Protein AF-A0A0D3H5D8-F1 (afdb_monomer_lite)

Secondary structure (DSSP, 8-state):
-HHHHHHHHH-GGGGG---TTT---HHHHHHHTT-HHHHHHHHTSHHHHT-EETTEEHHHHHHHTT-HHHHHHHHT-TT--SS---TTS--HHHHHHHHHHH------GGG-

Sequence (112 aa):
MKAVIVMLEKYPSCATLRDQRKGRTFLPNAVTRGNRALVAFACRNPEFALRIAHGNTALHLAVYCMDQPIFTCLFQNRRVRLDLTNKDGLTVLALAFHNLHGRQGGCSSSDR

Radius of gyration: 13.37 Å; chains: 1; bounding box: 36×26×28 Å

InterPro domains:
  IPR028320 RelA-associated inhibitor [PTHR24164] (9-103)
  IPR036770 Ankyrin repeat-containing domain superfamily [G3DSA:1.25.40.20] (1-103)
  IPR036770 Ankyrin repeat-containing domain superfamily [SSF48403] (10-101)

Organism: NCBI:txid65489

Structure (mmCIF, N/CA/C/O backbone):
data_AF-A0A0D3H5D8-F1
#
_entry.id   AF-A0A0D3H5D8-F1
#
loop_
_atom_site.group_PDB
_atom_site.id
_atom_site.type_symbol
_atom_site.label_atom_id
_atom_site.label_alt_id
_atom_site.label_comp_id
_atom_site.label_asym_id
_atom_site.label_entity_id
_atom_site.label_seq_id
_atom_site.pdbx_PDB_ins_code
_atom_site.Cartn_x
_atom_site.Cartn_y
_atom_site.Cartn_z
_atom_site.occupancy
_atom_site.B_iso_or_equiv
_atom_site.auth_seq_id
_atom_site.auth_comp_id
_atom_site.auth_asym_id
_atom_site.auth_atom_id
_atom_site.pdbx_PDB_model_num
ATOM 1 N N . MET A 1 1 ? -12.899 13.511 5.513 1.00 64.25 1 MET A N 1
ATOM 2 C CA . MET A 1 1 ? -12.191 12.231 5.781 1.00 64.25 1 MET A CA 1
ATOM 3 C C . MET A 1 1 ? -12.780 11.432 6.939 1.00 64.25 1 MET A C 1
ATOM 5 O O . MET A 1 1 ? -12.876 10.223 6.786 1.00 64.25 1 MET A O 1
ATOM 9 N N . LYS A 1 2 ? -13.213 12.059 8.049 1.00 77.50 2 LYS A N 1
ATOM 10 C CA . LYS A 1 2 ? -13.826 11.352 9.194 1.00 77.50 2 LYS A CA 1
ATOM 11 C C . LYS A 1 2 ? -14.994 10.428 8.811 1.00 77.50 2 LYS A C 1
ATOM 13 O O . LYS A 1 2 ? -15.068 9.330 9.332 1.00 77.50 2 LYS A O 1
ATOM 18 N N . ALA A 1 3 ? -15.832 10.823 7.849 1.00 85.31 3 ALA A N 1
ATOM 19 C CA . ALA A 1 3 ? -16.975 10.016 7.408 1.00 85.31 3 ALA A CA 1
ATOM 20 C C . ALA A 1 3 ? -16.593 8.606 6.913 1.00 85.31 3 ALA A C 1
ATOM 22 O O . ALA A 1 3 ? -17.268 7.643 7.253 1.00 85.31 3 ALA A O 1
ATOM 23 N N . VAL A 1 4 ? -15.490 8.471 6.162 1.00 84.75 4 VAL A N 1
ATOM 24 C CA . VAL A 1 4 ? -15.037 7.160 5.659 1.00 84.75 4 VAL A CA 1
ATOM 25 C C . VAL A 1 4 ? -14.569 6.280 6.815 1.00 84.75 4 VAL A C 1
ATOM 27 O O . VAL A 1 4 ? -14.918 5.110 6.867 1.00 84.75 4 VAL A O 1
ATOM 30 N N . ILE A 1 5 ? -13.824 6.852 7.763 1.00 86.00 5 ILE A N 1
ATOM 31 C CA . ILE A 1 5 ? -13.348 6.134 8.952 1.00 86.00 5 ILE A CA 1
ATOM 32 C C . ILE A 1 5 ? -14.538 5.653 9.793 1.00 86.00 5 ILE A C 1
ATOM 34 O O . ILE A 1 5 ? -14.636 4.462 10.057 1.00 86.00 5 ILE A O 1
ATOM 38 N N . VAL A 1 6 ? -15.493 6.537 10.100 1.00 90.00 6 VAL A N 1
ATOM 39 C CA . VAL A 1 6 ? -16.702 6.193 10.874 1.00 90.00 6 VAL A CA 1
ATOM 40 C C . VAL A 1 6 ? -17.524 5.100 10.183 1.00 90.00 6 VAL A C 1
ATOM 42 O O . VAL A 1 6 ? -18.023 4.186 10.835 1.00 90.00 6 VAL A O 1
ATOM 45 N N . MET A 1 7 ? -17.654 5.158 8.854 1.00 89.06 7 MET A N 1
ATOM 46 C CA . MET A 1 7 ? -18.350 4.123 8.089 1.00 89.06 7 MET A CA 1
ATOM 47 C C . MET A 1 7 ? -17.634 2.770 8.174 1.00 89.06 7 MET A C 1
ATOM 49 O O . MET A 1 7 ? -18.299 1.754 8.338 1.00 89.06 7 MET A O 1
ATOM 53 N N . LEU A 1 8 ? -16.300 2.751 8.093 1.00 87.94 8 LEU A N 1
ATOM 54 C CA . LEU A 1 8 ? -15.497 1.527 8.186 1.00 87.94 8 LEU A CA 1
ATOM 55 C C . LEU A 1 8 ? -15.474 0.941 9.603 1.00 87.94 8 LEU A C 1
ATOM 57 O O . LEU A 1 8 ? -15.412 -0.276 9.746 1.00 87.94 8 LEU A O 1
ATOM 61 N N . GLU A 1 9 ? -15.541 1.785 10.632 1.00 88.25 9 GLU A N 1
ATOM 62 C CA . GLU A 1 9 ? -15.675 1.354 12.028 1.00 88.25 9 GLU A CA 1
ATOM 63 C C . GLU A 1 9 ? -17.045 0.723 12.286 1.00 88.25 9 GLU A C 1
ATOM 65 O O . GLU A 1 9 ? -17.137 -0.323 12.924 1.00 88.25 9 GLU A O 1
ATOM 70 N N . LYS A 1 10 ? -18.114 1.327 11.755 1.00 90.50 10 LYS A N 1
ATOM 71 C CA . LYS A 1 10 ? -19.484 0.834 11.945 1.00 90.50 10 LYS A CA 1
ATOM 72 C C . LYS A 1 10 ? -19.811 -0.372 11.060 1.00 90.50 10 LYS A C 1
ATOM 74 O O . LYS A 1 10 ? -20.571 -1.245 11.468 1.00 90.50 10 LYS A O 1
ATOM 79 N N . TYR A 1 11 ? -19.237 -0.422 9.858 1.00 89.81 11 TYR A N 1
ATOM 80 C CA . TYR A 1 11 ? -19.470 -1.460 8.856 1.00 89.81 11 TYR A CA 1
ATOM 81 C C . TYR A 1 11 ? -18.143 -1.887 8.199 1.00 89.81 11 TYR A C 1
ATOM 83 O O . TYR A 1 11 ? -17.812 -1.440 7.096 1.00 89.81 11 TYR A O 1
ATOM 91 N N . PRO A 1 12 ? -17.374 -2.797 8.829 1.00 84.56 12 PRO A N 1
ATOM 92 C CA . PRO A 1 12 ? -16.077 -3.245 8.308 1.00 84.56 12 PRO A CA 1
ATOM 93 C C . PRO A 1 12 ? -16.150 -3.903 6.924 1.00 84.56 12 PRO A C 1
ATOM 95 O O . PRO A 1 12 ? -15.174 -3.885 6.175 1.00 84.56 12 PRO A O 1
ATOM 98 N N . SER A 1 13 ? -17.307 -4.453 6.546 1.00 84.81 13 SER A N 1
ATOM 99 C CA . SER A 1 13 ? -17.552 -5.008 5.209 1.00 84.81 13 SER A CA 1
ATOM 100 C C . SER A 1 13 ? -17.485 -3.946 4.108 1.00 84.81 13 SER A C 1
ATOM 102 O O . SER A 1 13 ? -17.080 -4.249 2.990 1.00 84.81 13 SER A O 1
ATOM 104 N N . CYS A 1 14 ? -17.771 -2.674 4.406 1.00 85.88 14 CYS A N 1
ATOM 105 C CA . CYS A 1 14 ? -17.651 -1.587 3.430 1.00 85.88 14 CYS A CA 1
ATOM 106 C C . CYS A 1 14 ? -16.212 -1.396 2.935 1.00 85.88 14 CYS A C 1
ATOM 108 O O . CYS A 1 14 ? -15.968 -0.829 1.872 1.00 85.88 14 CYS A O 1
ATOM 110 N N . ALA A 1 15 ? -15.245 -1.913 3.684 1.00 83.56 15 ALA A N 1
ATOM 111 C CA . ALA A 1 15 ? -13.836 -1.838 3.373 1.00 83.56 15 ALA A CA 1
ATOM 112 C C . ALA A 1 15 ? -13.444 -2.660 2.121 1.00 83.56 15 ALA A C 1
ATOM 114 O O . ALA A 1 15 ? -12.372 -2.426 1.554 1.00 83.56 15 ALA A O 1
ATOM 115 N N . THR A 1 16 ? -14.301 -3.595 1.681 1.00 82.12 16 THR A N 1
ATOM 116 C CA . THR A 1 16 ? -14.141 -4.374 0.438 1.00 82.12 16 THR A CA 1
ATOM 117 C C . THR A 1 16 ? -14.870 -3.767 -0.758 1.00 82.12 16 THR A C 1
ATOM 119 O O . THR A 1 16 ? -14.704 -4.271 -1.870 1.00 82.12 16 THR A O 1
ATOM 122 N N . LEU A 1 17 ? -15.659 -2.703 -0.562 1.00 85.19 17 LEU A N 1
ATOM 123 C CA . LEU A 1 17 ? -16.362 -2.032 -1.651 1.00 85.19 17 LEU A CA 1
ATOM 124 C C . LEU A 1 17 ? -15.358 -1.469 -2.651 1.00 85.19 17 LEU A C 1
ATOM 126 O O . LEU A 1 17 ? -14.356 -0.854 -2.278 1.00 85.19 17 LEU A O 1
ATOM 130 N N . ARG A 1 18 ? -15.644 -1.702 -3.928 1.00 83.38 18 ARG A N 1
ATOM 131 C CA . ARG A 1 18 ? -14.815 -1.285 -5.053 1.00 83.38 18 ARG A CA 1
ATOM 132 C C . ARG A 1 18 ? -15.513 -0.160 -5.795 1.00 83.38 18 ARG A C 1
ATOM 134 O O . ARG A 1 18 ? -16.721 -0.223 -6.011 1.00 83.38 18 ARG A O 1
ATOM 141 N N . ASP A 1 19 ? -14.761 0.861 -6.183 1.00 80.69 19 ASP A N 1
ATOM 142 C CA . ASP A 1 19 ? -15.293 1.898 -7.058 1.00 80.69 19 ASP A CA 1
ATOM 143 C C . ASP A 1 19 ? -15.598 1.318 -8.452 1.00 80.69 19 ASP A C 1
ATOM 145 O O . ASP A 1 19 ? -14.918 0.404 -8.915 1.00 80.69 19 ASP A O 1
ATOM 149 N N . GLN A 1 20 ? -16.618 1.835 -9.135 1.00 79.19 20 GLN A N 1
ATOM 150 C CA . GLN A 1 20 ? -17.043 1.290 -10.430 1.00 79.19 20 GLN A CA 1
ATOM 151 C C . GLN A 1 20 ? -16.070 1.588 -11.580 1.00 79.19 20 GLN A C 1
ATOM 153 O O . GLN A 1 20 ? -16.088 0.884 -12.583 1.00 79.19 20 GLN A O 1
ATOM 158 N N . ARG A 1 21 ? -15.233 2.629 -11.470 1.00 78.69 21 ARG A N 1
ATOM 159 C CA . ARG A 1 21 ? -14.371 3.084 -12.575 1.00 78.69 21 ARG A CA 1
ATOM 160 C C . ARG A 1 21 ? -13.077 2.287 -12.656 1.00 78.69 21 ARG A C 1
ATOM 162 O O . ARG A 1 21 ? -12.638 1.919 -13.737 1.00 78.69 21 ARG A O 1
ATOM 169 N N . LYS A 1 22 ? -12.448 2.074 -11.505 1.00 72.50 22 LYS A N 1
ATOM 170 C CA . LYS A 1 22 ? -11.127 1.468 -11.348 1.00 72.50 22 LYS A CA 1
ATOM 171 C C . LYS A 1 22 ? -11.184 0.219 -10.455 1.00 72.50 22 LYS A C 1
ATOM 173 O O . LYS A 1 22 ? -10.160 -0.363 -10.122 1.00 72.50 22 LYS A O 1
ATOM 178 N N . GLY A 1 23 ? -12.352 -0.225 -9.993 1.00 76.25 23 GLY A N 1
ATOM 179 C CA . GLY A 1 23 ? -12.443 -1.424 -9.154 1.00 76.25 23 GLY A CA 1
ATOM 180 C C . GLY A 1 23 ? -11.571 -1.360 -7.888 1.00 76.25 23 GLY A C 1
ATOM 181 O O . GLY A 1 23 ? -11.213 -2.408 -7.345 1.00 76.25 23 GLY A O 1
ATOM 182 N N . ARG A 1 24 ? -11.166 -0.161 -7.437 1.00 78.56 24 ARG A N 1
ATOM 183 C CA . ARG A 1 24 ? -10.245 0.032 -6.318 1.00 78.56 24 ARG A CA 1
ATOM 184 C C . ARG A 1 24 ? -11.055 0.129 -5.039 1.00 78.56 24 ARG A C 1
ATOM 186 O O . ARG A 1 24 ? -12.103 0.768 -4.982 1.00 78.56 24 ARG A O 1
ATOM 193 N N . THR A 1 25 ? -10.542 -0.476 -3.978 1.00 84.75 25 THR A N 1
ATOM 194 C CA . THR A 1 25 ? -11.070 -0.243 -2.630 1.00 84.75 25 THR A CA 1
ATOM 195 C C . THR A 1 25 ? -10.567 1.086 -2.063 1.00 84.75 25 THR A C 1
ATOM 197 O O . THR A 1 25 ? -9.704 1.740 -2.653 1.00 84.75 25 THR A O 1
ATOM 200 N N . PHE A 1 26 ? -11.027 1.458 -0.866 1.00 85.56 26 PHE A N 1
ATOM 201 C CA . PHE A 1 26 ? -10.639 2.723 -0.236 1.00 85.56 26 PHE A CA 1
ATOM 202 C C . PHE A 1 26 ? -9.118 2.882 -0.025 1.00 85.56 26 PHE A C 1
ATOM 204 O O . PHE A 1 26 ? -8.605 3.983 -0.206 1.00 85.56 26 PHE A O 1
ATOM 211 N N . LEU A 1 27 ? -8.387 1.813 0.336 1.00 86.75 27 LEU A N 1
ATOM 212 C CA . LEU A 1 27 ? -6.971 1.916 0.720 1.00 86.75 27 LEU A CA 1
ATOM 213 C C . LEU A 1 27 ? -6.038 2.283 -0.452 1.00 86.75 27 LEU A C 1
ATOM 215 O O . LEU A 1 27 ? -5.316 3.265 -0.320 1.00 86.75 27 LEU A O 1
ATOM 219 N N . PRO A 1 28 ? -6.060 1.592 -1.606 1.00 84.50 28 PRO A N 1
ATOM 220 C CA . PRO A 1 28 ? -5.330 2.019 -2.799 1.00 84.50 28 PRO A CA 1
ATOM 221 C C . PRO A 1 28 ? -5.577 3.486 -3.172 1.00 84.50 28 PRO A C 1
ATOM 223 O O . PRO A 1 28 ? -4.628 4.211 -3.442 1.00 84.50 28 PRO A O 1
ATOM 226 N N . ASN A 1 29 ? -6.828 3.955 -3.097 1.00 85.75 29 ASN A N 1
ATOM 227 C CA . ASN A 1 29 ? -7.168 5.360 -3.350 1.00 85.75 29 ASN A CA 1
ATOM 228 C C . ASN A 1 29 ? -6.611 6.307 -2.273 1.00 85.75 29 ASN A C 1
ATOM 230 O O . ASN A 1 29 ? -6.228 7.436 -2.570 1.00 85.75 29 ASN A O 1
ATOM 234 N N . ALA A 1 30 ? -6.557 5.866 -1.014 1.00 87.38 30 ALA A N 1
ATOM 235 C CA . ALA A 1 30 ? -5.928 6.621 0.063 1.00 87.38 30 ALA A CA 1
ATOM 236 C C . ALA A 1 30 ? -4.419 6.771 -0.172 1.00 87.38 30 ALA A C 1
ATOM 238 O O . ALA A 1 30 ? -3.893 7.867 0.008 1.00 87.38 30 ALA A O 1
ATOM 239 N N . VAL A 1 31 ? -3.751 5.703 -0.623 1.00 87.56 31 VAL A N 1
ATOM 240 C CA . VAL A 1 31 ? -2.327 5.717 -0.981 1.00 87.56 31 VAL A CA 1
ATOM 241 C C . VAL A 1 31 ? -2.077 6.649 -2.162 1.00 87.56 31 VAL A C 1
ATOM 243 O O . VAL A 1 31 ? -1.241 7.540 -2.047 1.00 87.56 31 VAL A O 1
ATOM 246 N N . THR A 1 32 ? -2.842 6.530 -3.257 1.00 84.50 32 THR A N 1
ATOM 247 C CA . THR A 1 32 ? -2.601 7.371 -4.442 1.00 84.50 32 THR A CA 1
ATOM 248 C C . THR A 1 32 ? -2.850 8.857 -4.198 1.00 84.50 32 THR A C 1
ATOM 250 O O . THR A 1 32 ? -2.259 9.720 -4.844 1.00 84.50 32 THR A O 1
ATOM 253 N N . ARG A 1 33 ? -3.723 9.176 -3.241 1.00 84.88 33 ARG A N 1
ATOM 254 C CA . ARG A 1 33 ? -4.020 10.552 -2.832 1.00 84.88 33 ARG A CA 1
ATOM 255 C C . ARG A 1 33 ? -3.123 11.063 -1.700 1.00 84.88 33 ARG A C 1
ATOM 257 O O . ARG A 1 33 ? -3.345 12.181 -1.245 1.00 84.88 33 ARG A O 1
ATOM 264 N N . GLY A 1 34 ? -2.167 10.269 -1.207 1.00 83.94 34 GLY A N 1
ATOM 265 C CA . GLY A 1 34 ? -1.314 10.642 -0.071 1.00 83.94 34 GLY A CA 1
ATOM 266 C C . GLY A 1 34 ? -2.092 10.860 1.236 1.00 83.94 34 GLY A C 1
ATOM 267 O O . GLY A 1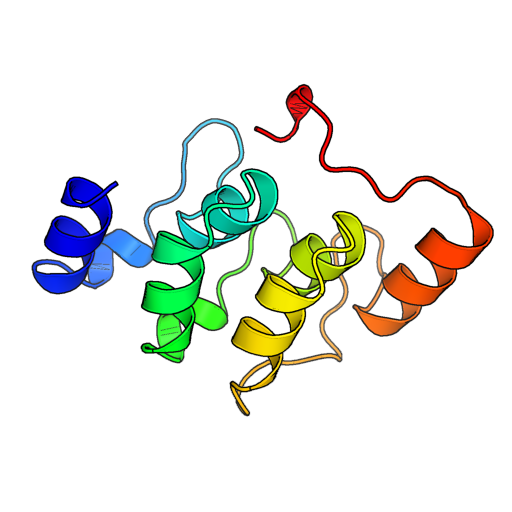 34 ? -1.671 11.617 2.111 1.00 83.94 34 GLY A O 1
ATOM 268 N N . ASN A 1 35 ? -3.269 10.245 1.381 1.00 87.81 35 ASN A N 1
ATOM 269 C CA . ASN A 1 35 ? -4.150 10.431 2.531 1.00 87.81 35 ASN A CA 1
ATOM 270 C C . ASN A 1 35 ? -3.652 9.629 3.744 1.00 87.81 35 ASN A C 1
ATOM 272 O O . ASN A 1 35 ? -4.162 8.552 4.067 1.00 87.81 35 ASN A O 1
ATOM 276 N N . ARG A 1 36 ? -2.667 10.194 4.444 1.00 87.81 36 ARG A N 1
ATOM 277 C CA . ARG A 1 36 ? -1.996 9.569 5.593 1.00 87.81 36 ARG A CA 1
ATOM 278 C C . ARG A 1 36 ? -2.942 9.179 6.725 1.00 87.81 36 ARG A C 1
ATOM 280 O O . ARG A 1 36 ? -2.733 8.141 7.338 1.00 87.81 36 ARG A O 1
ATOM 287 N N . ALA A 1 37 ? -3.991 9.961 6.990 1.00 88.12 37 ALA A N 1
ATOM 288 C CA . ALA A 1 37 ? -4.943 9.658 8.061 1.00 88.12 37 ALA A CA 1
ATOM 289 C C . ALA A 1 37 ? -5.717 8.360 7.784 1.00 88.12 37 ALA A C 1
ATOM 291 O O . ALA A 1 37 ? -5.853 7.506 8.659 1.00 88.12 37 ALA A O 1
ATOM 292 N N . LEU A 1 38 ? -6.194 8.194 6.548 1.00 87.62 38 LEU A N 1
ATOM 293 C CA . LEU A 1 38 ? -6.951 7.011 6.147 1.00 87.62 38 LEU A CA 1
ATOM 294 C C . LEU A 1 38 ? -6.044 5.779 5.981 1.00 87.62 38 LEU A C 1
ATOM 296 O O . LEU A 1 38 ? -6.459 4.669 6.306 1.00 87.62 38 LEU A O 1
ATOM 300 N N . VAL A 1 39 ? -4.796 5.977 5.543 1.00 88.25 39 VAL A N 1
ATOM 301 C CA . VAL A 1 39 ? -3.769 4.923 5.520 1.00 88.25 39 VAL A CA 1
ATOM 302 C C . VAL A 1 39 ? -3.421 4.474 6.938 1.00 88.25 39 VAL A C 1
ATOM 304 O O . VAL A 1 39 ? -3.455 3.280 7.206 1.00 88.25 39 VAL A O 1
ATOM 307 N N . ALA A 1 40 ? -3.168 5.398 7.869 1.00 88.56 40 ALA A N 1
ATOM 308 C CA . ALA A 1 40 ? -2.869 5.065 9.261 1.00 88.56 40 ALA A CA 1
ATOM 309 C C . ALA A 1 40 ? -4.012 4.281 9.922 1.00 88.56 40 ALA A C 1
ATOM 311 O O . ALA A 1 40 ? -3.765 3.308 10.633 1.00 88.56 40 ALA A O 1
ATOM 312 N N . PHE A 1 41 ? -5.266 4.655 9.644 1.00 88.56 41 PHE A N 1
ATOM 313 C CA . PHE A 1 41 ? -6.434 3.886 10.075 1.00 88.56 41 PHE A CA 1
ATOM 314 C C . PHE A 1 41 ? -6.428 2.453 9.517 1.00 88.56 41 PHE A C 1
ATOM 316 O O . PHE A 1 41 ? -6.688 1.499 10.251 1.00 88.56 41 PHE A O 1
ATOM 323 N N . ALA A 1 42 ? -6.097 2.286 8.235 1.00 86.75 42 ALA A N 1
ATOM 324 C CA . ALA A 1 42 ? -5.987 0.967 7.627 1.00 86.75 42 ALA A CA 1
AT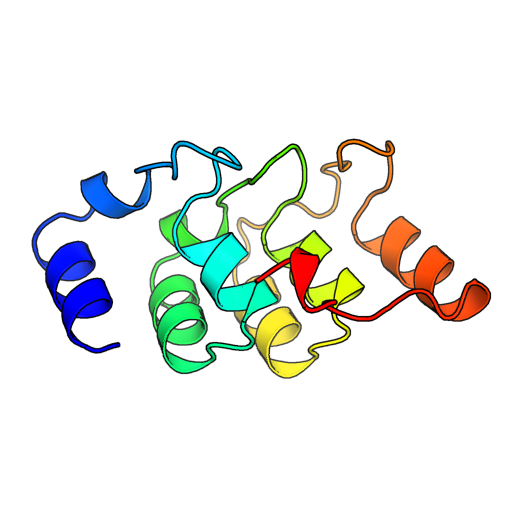OM 325 C C . ALA A 1 42 ? -4.813 0.153 8.194 1.00 86.75 42 ALA A C 1
ATOM 327 O O . ALA A 1 42 ? -4.978 -1.036 8.417 1.00 86.75 42 ALA A O 1
ATOM 328 N N . CYS A 1 43 ? -3.660 0.762 8.489 1.00 86.81 43 CYS A N 1
ATOM 329 C CA . CYS A 1 43 ? -2.515 0.054 9.078 1.00 86.81 43 CYS A CA 1
ATOM 330 C C . CYS A 1 43 ? -2.812 -0.475 10.490 1.00 86.81 43 CYS A C 1
ATOM 332 O O . CYS A 1 43 ? -2.292 -1.519 10.871 1.00 86.81 43 CYS A O 1
ATOM 334 N N . ARG A 1 44 ? -3.684 0.201 11.256 1.00 86.31 44 ARG A N 1
ATOM 335 C CA . ARG A 1 44 ? -4.163 -0.289 12.565 1.00 86.31 44 ARG A CA 1
ATOM 336 C C . ARG A 1 44 ? -5.027 -1.549 12.456 1.00 86.31 44 ARG A C 1
ATOM 338 O O . ARG A 1 44 ? -5.209 -2.239 13.451 1.00 86.31 44 ARG A O 1
ATOM 345 N N . ASN A 1 45 ? -5.547 -1.849 11.266 1.00 83.69 45 ASN A N 1
ATOM 346 C CA . ASN A 1 45 ? -6.412 -2.990 10.992 1.00 83.69 45 A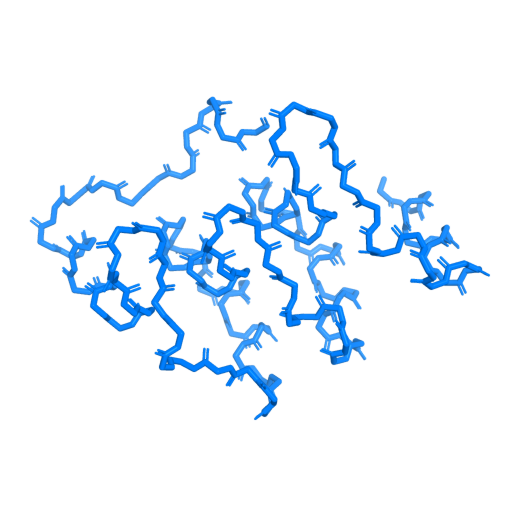SN A CA 1
ATOM 347 C C . ASN A 1 45 ? -5.749 -3.893 9.937 1.00 83.69 45 ASN A C 1
ATOM 349 O O . ASN A 1 45 ? -5.892 -3.637 8.740 1.00 83.69 45 ASN A O 1
ATOM 353 N N . PRO A 1 46 ? -5.045 -4.969 10.335 1.00 75.94 46 PRO A N 1
ATOM 354 C CA . PRO A 1 46 ? -4.228 -5.771 9.422 1.00 75.94 46 PRO A CA 1
ATOM 355 C C . PRO A 1 46 ? -4.968 -6.274 8.174 1.00 75.94 46 PRO A C 1
ATOM 357 O O . PRO A 1 46 ? -4.391 -6.302 7.091 1.00 75.94 46 PRO A O 1
ATOM 360 N N . GLU A 1 47 ? -6.256 -6.598 8.304 1.00 78.12 47 GLU A N 1
ATOM 361 C CA . GLU A 1 47 ? -7.132 -7.021 7.201 1.00 78.12 47 GLU A CA 1
ATOM 362 C C . GLU A 1 47 ? -7.302 -5.955 6.111 1.00 78.12 47 GLU A C 1
ATOM 364 O O . GLU A 1 47 ? -7.503 -6.256 4.933 1.00 78.12 47 GLU A O 1
ATOM 369 N N . PHE A 1 48 ? -7.231 -4.679 6.484 1.00 78.19 48 PHE A N 1
ATOM 370 C CA . PHE A 1 48 ? -7.410 -3.578 5.548 1.00 78.19 48 PHE A CA 1
ATOM 371 C C . PHE A 1 48 ? -6.136 -3.304 4.755 1.00 78.19 48 PHE A C 1
ATOM 373 O O . PHE A 1 48 ? -6.231 -2.981 3.572 1.00 78.19 48 PHE A O 1
ATOM 380 N N . ALA A 1 49 ? -4.962 -3.488 5.365 1.00 71.50 49 ALA A N 1
ATOM 381 C CA . ALA A 1 49 ? -3.663 -3.240 4.740 1.00 71.50 49 ALA A CA 1
ATOM 382 C C . ALA A 1 49 ? -3.302 -4.237 3.617 1.00 71.50 49 ALA A C 1
ATOM 384 O O . ALA A 1 49 ? -2.444 -3.939 2.789 1.00 71.50 49 ALA A O 1
ATOM 385 N N . LEU A 1 50 ? -3.975 -5.392 3.546 1.00 72.50 50 LEU A N 1
ATOM 386 C CA . LEU A 1 50 ? -3.741 -6.432 2.531 1.00 72.50 50 LEU A CA 1
ATOM 387 C C . LEU A 1 50 ? -4.520 -6.217 1.224 1.00 72.50 50 LEU A C 1
ATOM 389 O O . LEU A 1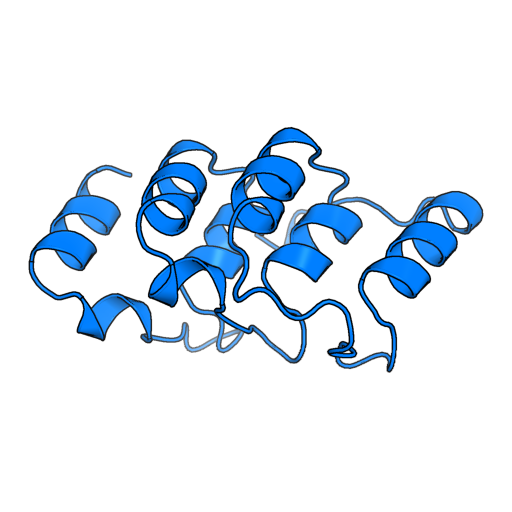 50 ? -4.508 -7.078 0.344 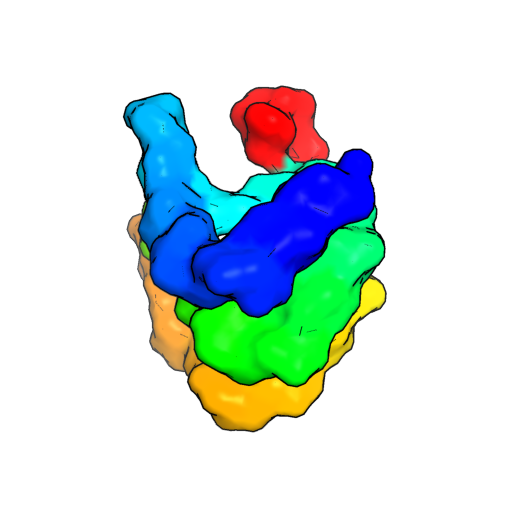1.00 72.50 50 LEU A O 1
ATOM 393 N N . ARG A 1 51 ? -5.235 -5.094 1.073 1.00 74.81 51 ARG A N 1
ATOM 394 C CA . ARG A 1 51 ? -6.129 -4.901 -0.075 1.00 74.81 51 ARG A CA 1
ATOM 395 C C . ARG A 1 51 ? -5.386 -4.666 -1.396 1.00 74.81 51 ARG A C 1
ATOM 397 O O . ARG A 1 51 ? -4.382 -3.955 -1.458 1.00 74.81 51 ARG A O 1
ATOM 404 N N . ILE A 1 52 ? -5.958 -5.226 -2.462 1.00 68.75 52 ILE A N 1
ATOM 405 C CA . ILE A 1 52 ? -5.431 -5.211 -3.832 1.00 68.75 52 ILE A CA 1
ATOM 406 C C . ILE A 1 52 ? -6.352 -4.375 -4.733 1.00 68.75 52 ILE A C 1
ATOM 408 O O . ILE A 1 52 ? -7.576 -4.436 -4.612 1.00 68.75 52 ILE A O 1
ATOM 412 N N . ALA A 1 53 ? -5.762 -3.620 -5.658 1.00 67.44 53 ALA A N 1
ATOM 413 C CA . ALA A 1 53 ? -6.424 -2.878 -6.725 1.00 67.44 53 ALA A CA 1
ATOM 414 C C . ALA A 1 53 ? -5.724 -3.143 -8.064 1.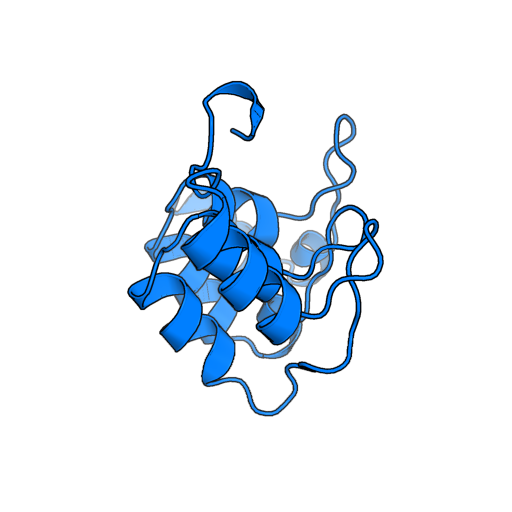00 67.44 53 ALA A C 1
ATOM 416 O O . ALA A 1 53 ? -4.545 -2.836 -8.210 1.00 67.44 53 ALA A O 1
ATOM 417 N N . HIS A 1 54 ? -6.452 -3.664 -9.058 1.00 65.00 54 HIS A N 1
ATOM 418 C CA . HIS A 1 54 ? -5.920 -3.927 -10.407 1.00 65.00 54 HIS A CA 1
ATOM 419 C C . HIS A 1 54 ? -4.577 -4.687 -10.422 1.00 65.00 54 HIS A C 1
ATOM 421 O O . HIS A 1 54 ? -3.652 -4.315 -11.141 1.00 65.00 54 HIS A O 1
ATOM 427 N N . GLY A 1 55 ? -4.433 -5.702 -9.568 1.00 69.38 55 GLY A N 1
ATOM 428 C CA . GLY A 1 55 ? -3.181 -6.449 -9.413 1.00 69.38 55 GLY A CA 1
ATOM 429 C C . GLY A 1 55 ? -2.116 -5.750 -8.558 1.00 69.38 55 GLY A C 1
ATOM 430 O O . GLY A 1 55 ? -1.253 -6.425 -8.023 1.00 69.38 55 GLY A O 1
ATOM 431 N N . ASN A 1 56 ? -2.192 -4.436 -8.325 1.00 75.19 56 ASN A N 1
ATOM 432 C CA . ASN A 1 56 ? -1.309 -3.741 -7.384 1.00 75.19 56 ASN A CA 1
ATOM 433 C C . ASN A 1 56 ? -1.814 -3.892 -5.942 1.00 75.19 56 ASN A C 1
ATOM 435 O O . ASN A 1 56 ? -2.966 -3.585 -5.634 1.00 75.19 56 ASN A O 1
ATOM 439 N N . THR A 1 57 ? -0.941 -4.291 -5.020 1.00 83.50 57 THR A N 1
ATOM 440 C CA . THR A 1 57 ? -1.211 -4.119 -3.580 1.00 83.50 57 THR A CA 1
ATOM 441 C C . THR A 1 57 ? -1.026 -2.651 -3.182 1.00 83.50 57 THR A C 1
ATOM 443 O O . THR A 1 57 ? -0.359 -1.884 -3.880 1.00 83.50 57 THR A O 1
ATOM 446 N N . ALA A 1 58 ? -1.568 -2.245 -2.030 1.00 84.38 58 ALA A N 1
ATOM 447 C CA . ALA A 1 58 ? -1.300 -0.916 -1.467 1.00 84.38 58 ALA A CA 1
ATOM 448 C C . ALA A 1 58 ? 0.213 -0.619 -1.330 1.00 84.38 58 ALA A C 1
ATOM 450 O O . ALA A 1 58 ? 0.630 0.527 -1.485 1.00 84.38 58 ALA A O 1
ATOM 451 N N . LEU A 1 59 ? 1.037 -1.654 -1.112 1.00 87.62 59 LEU A N 1
ATOM 452 C CA . LEU A 1 59 ? 2.493 -1.532 -1.014 1.00 87.62 59 LEU A CA 1
ATOM 453 C C . LEU A 1 59 ? 3.157 -1.218 -2.365 1.00 87.62 59 LEU A C 1
ATOM 455 O O . LEU A 1 59 ? 4.047 -0.372 -2.413 1.00 87.62 59 LEU A O 1
ATOM 459 N N . HIS A 1 60 ? 2.688 -1.824 -3.465 1.00 89.31 60 HIS A N 1
ATOM 460 C CA . HIS A 1 60 ? 3.148 -1.467 -4.816 1.00 89.31 60 HIS A CA 1
ATOM 461 C C . HIS A 1 60 ? 2.891 0.015 -5.104 1.00 89.31 60 HIS A C 1
ATOM 463 O O . HIS A 1 60 ? 3.770 0.712 -5.599 1.00 89.31 60 HIS A O 1
ATOM 469 N N . LEU A 1 61 ? 1.707 0.516 -4.738 1.00 87.38 61 LEU A N 1
ATOM 470 C CA . LEU A 1 61 ? 1.351 1.923 -4.936 1.00 87.38 61 LEU A CA 1
ATOM 471 C C . LEU A 1 61 ? 2.195 2.868 -4.073 1.00 87.38 61 LEU A C 1
ATOM 473 O O . LEU A 1 61 ? 2.564 3.941 -4.539 1.00 87.38 61 LEU A O 1
ATOM 477 N N . ALA A 1 62 ? 2.539 2.471 -2.846 1.00 88.94 62 ALA A N 1
ATOM 478 C CA . ALA A 1 62 ? 3.414 3.262 -1.983 1.00 88.94 62 ALA A CA 1
ATOM 479 C C . ALA A 1 62 ? 4.822 3.416 -2.584 1.00 88.94 62 ALA A C 1
ATOM 481 O O . ALA A 1 62 ? 5.375 4.514 -2.573 1.00 88.94 62 ALA A O 1
ATOM 482 N N . VAL A 1 63 ? 5.367 2.339 -3.165 1.00 90.12 63 VAL A N 1
ATOM 483 C CA . VAL A 1 63 ? 6.656 2.360 -3.879 1.00 90.12 63 VAL A CA 1
ATOM 484 C C . VAL A 1 63 ? 6.565 3.154 -5.178 1.00 90.12 63 VAL A C 1
ATOM 486 O O . VAL A 1 63 ? 7.449 3.961 -5.459 1.00 90.12 63 VAL A O 1
ATOM 489 N N . TYR A 1 64 ? 5.486 2.974 -5.946 1.00 87.00 64 TYR A N 1
ATOM 490 C CA . TYR A 1 64 ? 5.233 3.744 -7.164 1.00 87.00 64 TYR A CA 1
ATOM 491 C C . TYR A 1 64 ? 5.194 5.250 -6.892 1.00 87.00 64 TYR A C 1
ATOM 493 O O . TYR A 1 64 ? 5.824 6.026 -7.601 1.00 87.00 64 TYR A O 1
ATOM 501 N N . CYS A 1 65 ? 4.517 5.664 -5.821 1.00 85.56 65 CYS A N 1
ATOM 502 C CA . CYS A 1 65 ? 4.407 7.074 -5.453 1.00 85.56 65 CYS A CA 1
ATOM 503 C C . CYS A 1 65 ? 5.556 7.567 -4.563 1.00 85.56 65 CYS A C 1
ATOM 505 O O . CYS A 1 65 ? 5.536 8.723 -4.150 1.00 85.56 65 CYS A O 1
ATOM 507 N N . MET A 1 66 ? 6.551 6.712 -4.288 1.00 86.12 66 MET A N 1
ATOM 508 C CA . MET A 1 66 ? 7.736 7.008 -3.475 1.00 86.12 66 MET A CA 1
ATOM 509 C C . MET A 1 66 ? 7.406 7.596 -2.084 1.00 86.12 66 MET A C 1
ATOM 511 O O . MET A 1 66 ? 8.194 8.351 -1.514 1.00 86.12 66 MET A O 1
ATOM 515 N N . ASP A 1 67 ? 6.250 7.241 -1.509 1.00 87.81 67 ASP A N 1
ATOM 516 C CA . ASP A 1 67 ? 5.794 7.745 -0.206 1.00 87.81 67 ASP A CA 1
ATOM 517 C C . ASP A 1 67 ? 6.306 6.835 0.923 1.00 87.81 67 ASP A C 1
ATOM 519 O O . ASP A 1 67 ? 5.667 5.856 1.318 1.00 87.81 67 ASP A O 1
ATOM 523 N N . GLN A 1 68 ? 7.497 7.165 1.431 1.00 87.75 68 GLN A N 1
ATOM 524 C CA . GLN A 1 68 ? 8.181 6.429 2.502 1.00 87.75 68 GLN A CA 1
ATOM 525 C C . GLN A 1 68 ? 7.348 6.276 3.795 1.00 87.75 68 GLN A C 1
ATOM 527 O O . GLN A 1 68 ? 7.295 5.167 4.340 1.00 87.75 68 GLN A O 1
ATOM 532 N N . PRO A 1 69 ? 6.656 7.321 4.299 1.00 90.19 69 PRO A N 1
ATOM 533 C CA . PRO A 1 69 ? 5.741 7.176 5.433 1.00 90.19 69 PRO A CA 1
ATOM 534 C C . PRO A 1 69 ? 4.619 6.156 5.206 1.00 90.19 69 PRO A C 1
ATOM 536 O O . PRO A 1 69 ? 4.368 5.312 6.070 1.00 90.19 69 PRO A O 1
ATOM 539 N N . ILE A 1 70 ? 3.946 6.209 4.053 1.00 89.25 70 ILE A N 1
ATOM 540 C CA . ILE A 1 70 ? 2.877 5.258 3.720 1.00 89.25 70 ILE A CA 1
ATOM 541 C C . ILE A 1 70 ? 3.446 3.844 3.561 1.00 89.25 70 ILE A C 1
ATOM 543 O O . ILE A 1 70 ? 2.857 2.893 4.078 1.00 89.25 70 ILE A O 1
ATOM 547 N N . PHE A 1 71 ? 4.601 3.706 2.903 1.00 90.31 71 PHE A N 1
ATOM 548 C CA . PHE A 1 71 ? 5.292 2.426 2.765 1.00 90.31 71 PHE A CA 1
ATOM 549 C C . PHE A 1 71 ? 5.583 1.806 4.133 1.00 90.31 71 PHE A C 1
ATOM 551 O O . PHE A 1 71 ? 5.176 0.676 4.386 1.00 90.31 71 PHE A O 1
ATOM 558 N N . THR A 1 72 ? 6.208 2.563 5.038 1.00 90.12 72 THR A N 1
ATOM 559 C CA . THR A 1 72 ? 6.562 2.087 6.384 1.00 90.12 72 THR A CA 1
ATOM 560 C C . THR A 1 72 ? 5.328 1.629 7.161 1.00 90.12 72 THR A C 1
ATOM 562 O O . THR A 1 72 ? 5.337 0.551 7.750 1.00 90.12 72 THR A O 1
ATOM 565 N N . CYS A 1 73 ? 4.242 2.407 7.114 1.00 89.62 73 CYS A N 1
ATOM 566 C CA . CYS A 1 73 ? 2.976 2.079 7.774 1.00 89.62 73 CYS A CA 1
ATOM 567 C C . CYS A 1 73 ? 2.412 0.729 7.307 1.00 89.62 73 CYS A C 1
ATOM 569 O O . CYS A 1 73 ? 2.006 -0.104 8.115 1.00 89.62 73 CYS A O 1
ATOM 571 N N . LEU A 1 74 ? 2.403 0.501 5.992 1.00 88.38 74 LEU A N 1
ATOM 572 C CA . LEU A 1 74 ? 1.891 -0.734 5.404 1.00 88.38 74 LEU A CA 1
ATOM 573 C C . LEU A 1 74 ? 2.840 -1.915 5.656 1.00 88.38 74 LEU A C 1
ATOM 575 O O . LEU A 1 74 ? 2.382 -3.008 5.976 1.00 88.38 74 LEU A O 1
ATOM 579 N N . PHE A 1 75 ? 4.153 -1.691 5.557 1.00 88.94 75 PHE A N 1
ATOM 580 C CA . PHE A 1 75 ? 5.191 -2.712 5.716 1.00 88.94 75 PHE A CA 1
ATOM 581 C C . PHE A 1 75 ? 5.274 -3.286 7.139 1.00 88.94 75 PHE A C 1
ATOM 583 O O . PHE A 1 75 ? 5.680 -4.430 7.329 1.00 88.94 75 PHE A O 1
ATOM 590 N N . GLN A 1 76 ? 4.847 -2.527 8.151 1.00 88.06 76 GLN A N 1
ATOM 591 C CA . GLN A 1 76 ? 4.772 -3.007 9.535 1.00 88.06 76 GLN A CA 1
ATOM 592 C C . GLN A 1 76 ? 3.788 -4.174 9.723 1.00 88.06 76 GLN A C 1
ATOM 594 O O . GLN A 1 76 ? 3.904 -4.928 10.692 1.00 88.06 76 GLN A O 1
ATOM 599 N N . ASN A 1 77 ? 2.840 -4.373 8.804 1.00 85.19 77 ASN A N 1
ATOM 600 C CA . ASN A 1 77 ? 1.950 -5.522 8.855 1.00 85.19 77 ASN A CA 1
ATOM 601 C C . ASN A 1 77 ? 2.655 -6.793 8.350 1.00 85.19 77 ASN A C 1
ATOM 603 O O . ASN A 1 77 ? 2.858 -6.984 7.154 1.00 85.19 77 ASN A O 1
ATOM 607 N N . ARG A 1 78 ? 2.938 -7.720 9.273 1.00 82.88 78 ARG A N 1
ATOM 608 C CA . ARG A 1 78 ? 3.603 -9.011 9.006 1.00 82.88 78 ARG A CA 1
ATOM 609 C C . ARG A 1 78 ? 2.865 -9.932 8.028 1.00 82.88 78 ARG A C 1
ATOM 611 O O . ARG A 1 78 ? 3.467 -10.881 7.542 1.00 82.88 78 ARG A O 1
ATOM 618 N N . ARG A 1 79 ? 1.580 -9.687 7.750 1.00 84.00 79 ARG A N 1
ATOM 619 C CA . ARG A 1 79 ? 0.796 -10.461 6.772 1.00 84.00 79 ARG A CA 1
ATOM 620 C C . ARG A 1 79 ? 1.001 -9.984 5.333 1.00 84.00 79 ARG A C 1
ATOM 622 O O . ARG A 1 79 ? 0.507 -10.624 4.407 1.00 84.00 79 ARG A O 1
ATOM 629 N N . VAL A 1 80 ? 1.667 -8.845 5.133 1.00 82.25 80 VAL A N 1
ATOM 630 C CA . VAL A 1 80 ? 1.920 -8.302 3.799 1.00 82.25 80 VAL A CA 1
ATOM 631 C C . VAL A 1 80 ? 2.867 -9.223 3.043 1.00 82.25 80 VAL A C 1
ATOM 633 O O . VAL A 1 80 ? 3.939 -9.585 3.520 1.00 82.25 80 VAL A O 1
ATOM 636 N N . ARG A 1 81 ? 2.454 -9.580 1.830 1.00 83.19 81 ARG A N 1
ATOM 637 C CA . ARG A 1 81 ? 3.205 -10.438 0.924 1.00 83.19 81 ARG A CA 1
ATOM 638 C C . ARG A 1 81 ? 3.985 -9.601 -0.087 1.00 83.19 81 ARG A C 1
ATOM 640 O O . ARG A 1 81 ? 3.390 -8.841 -0.851 1.00 83.19 81 ARG A O 1
ATOM 647 N N . LEU A 1 82 ? 5.310 -9.738 -0.066 1.00 84.19 82 LEU A N 1
ATOM 648 C CA . LEU A 1 82 ? 6.243 -9.034 -0.963 1.00 84.19 82 LEU A CA 1
ATOM 649 C C . LEU A 1 82 ? 6.497 -9.789 -2.273 1.00 84.19 82 LEU A C 1
ATOM 651 O O . LEU A 1 82 ? 7.033 -9.219 -3.219 1.00 84.19 82 LEU A O 1
ATOM 655 N N . ASP A 1 83 ? 6.117 -11.063 -2.307 1.00 86.12 83 ASP A N 1
ATOM 656 C CA . ASP A 1 83 ? 6.251 -11.977 -3.437 1.00 86.12 83 ASP A CA 1
ATOM 657 C C . ASP A 1 83 ? 5.084 -11.877 -4.428 1.00 86.12 83 ASP A C 1
ATOM 659 O O . ASP A 1 83 ? 5.151 -12.431 -5.521 1.00 86.12 83 ASP A O 1
ATOM 663 N N . LEU A 1 84 ? 4.021 -11.149 -4.071 1.00 85.38 84 LEU A N 1
ATOM 664 C CA . LEU A 1 84 ? 2.949 -10.831 -5.006 1.00 85.38 84 LEU A CA 1
ATOM 665 C C . LEU A 1 84 ? 3.491 -9.930 -6.112 1.00 85.38 84 LEU A C 1
ATOM 667 O O . LEU A 1 84 ? 4.073 -8.881 -5.837 1.00 85.38 84 LEU A O 1
ATOM 671 N N . THR A 1 85 ? 3.241 -10.322 -7.353 1.00 87.12 85 THR A N 1
ATOM 672 C CA . THR A 1 85 ? 3.510 -9.503 -8.529 1.00 87.12 85 THR A CA 1
ATOM 673 C C . THR A 1 85 ? 2.299 -8.649 -8.868 1.00 87.12 85 THR A C 1
ATOM 675 O O . THR A 1 85 ? 1.153 -9.089 -8.734 1.00 87.12 85 THR A O 1
ATOM 678 N N . ASN A 1 86 ? 2.544 -7.437 -9.350 1.00 84.62 86 ASN A N 1
ATOM 679 C CA . ASN A 1 86 ? 1.504 -6.615 -9.931 1.00 84.62 86 ASN A CA 1
ATOM 680 C C . ASN A 1 86 ? 1.091 -7.092 -11.334 1.00 84.62 86 ASN A C 1
ATOM 682 O O . ASN A 1 86 ? 1.573 -8.101 -11.847 1.00 84.62 86 ASN A O 1
ATOM 686 N N . LYS A 1 87 ? 0.185 -6.341 -11.969 1.00 80.81 87 LYS A N 1
ATOM 687 C CA . LYS A 1 87 ? -0.280 -6.601 -13.342 1.00 80.81 87 LYS A CA 1
ATOM 688 C C . LYS A 1 87 ? 0.834 -6.573 -14.401 1.00 80.81 87 LYS A C 1
ATOM 690 O O . LYS A 1 87 ? 0.657 -7.165 -15.456 1.00 80.81 87 LYS A O 1
ATOM 695 N N . ASP A 1 88 ? 1.949 -5.904 -14.116 1.00 83.62 88 ASP A N 1
ATOM 696 C CA . ASP A 1 88 ? 3.117 -5.810 -14.995 1.00 83.62 88 ASP A CA 1
ATOM 697 C C . ASP A 1 88 ? 4.124 -6.942 -14.697 1.00 83.62 88 ASP A C 1
ATOM 699 O O . ASP A 1 88 ? 5.236 -6.946 -15.215 1.00 83.62 88 ASP A O 1
ATOM 703 N N . GLY A 1 89 ? 3.756 -7.900 -13.835 1.00 87.81 89 GLY A N 1
ATOM 704 C CA . GLY A 1 89 ? 4.619 -9.003 -13.411 1.00 87.81 89 GLY A CA 1
ATOM 705 C C . GLY A 1 89 ? 5.704 -8.596 -12.410 1.00 87.81 89 GLY A C 1
ATOM 706 O O . GLY A 1 89 ? 6.575 -9.402 -12.093 1.00 87.81 89 GLY A O 1
ATOM 707 N N . LEU A 1 90 ? 5.667 -7.368 -11.886 1.00 89.06 90 LEU A N 1
ATOM 708 C CA . LEU A 1 90 ? 6.696 -6.836 -10.995 1.00 89.06 90 LEU A CA 1
ATOM 709 C C . LEU A 1 90 ? 6.319 -7.046 -9.533 1.00 89.06 90 LEU A C 1
ATOM 711 O O . LEU A 1 90 ? 5.225 -6.680 -9.114 1.00 89.06 90 LEU A O 1
ATOM 715 N N . THR A 1 91 ? 7.246 -7.577 -8.738 1.00 91.31 91 THR A N 1
ATOM 716 C CA . THR A 1 91 ? 7.149 -7.518 -7.273 1.00 91.31 91 THR A CA 1
ATOM 717 C C . THR A 1 91 ? 7.387 -6.093 -6.775 1.00 91.31 91 THR A C 1
ATOM 719 O O . THR A 1 91 ? 7.914 -5.241 -7.494 1.00 91.31 91 THR A O 1
ATOM 722 N N . VAL A 1 92 ? 7.085 -5.836 -5.501 1.00 89.56 92 VAL A N 1
ATOM 723 C CA . VAL A 1 92 ? 7.362 -4.540 -4.855 1.00 89.56 92 VAL A CA 1
ATOM 724 C C . VAL A 1 92 ? 8.845 -4.168 -4.963 1.00 89.56 92 VAL A C 1
ATOM 726 O O . VAL A 1 92 ? 9.177 -3.011 -5.217 1.00 89.56 92 VAL A O 1
ATOM 729 N N . LEU A 1 93 ? 9.735 -5.154 -4.809 1.00 90.56 93 LEU A N 1
ATOM 730 C CA . LEU A 1 93 ? 11.176 -4.954 -4.925 1.00 90.56 93 LEU A CA 1
ATOM 731 C C . LEU A 1 93 ? 11.583 -4.632 -6.368 1.00 90.56 93 LEU A C 1
ATOM 733 O O . LEU A 1 93 ? 12.297 -3.660 -6.597 1.00 90.56 93 LEU A O 1
ATOM 737 N N . ALA A 1 94 ? 11.097 -5.409 -7.342 1.00 90.31 94 ALA A N 1
ATOM 738 C CA . ALA A 1 94 ? 11.388 -5.171 -8.755 1.00 90.31 94 ALA A CA 1
ATOM 739 C C . ALA A 1 94 ? 10.886 -3.790 -9.211 1.00 90.31 94 ALA A C 1
ATOM 741 O O . ALA A 1 94 ? 11.592 -3.072 -9.918 1.00 90.31 94 ALA A O 1
ATOM 742 N N . LEU A 1 95 ? 9.707 -3.376 -8.736 1.00 89.75 95 LEU A N 1
ATOM 743 C CA . LEU A 1 95 ? 9.151 -2.049 -8.985 1.00 89.75 95 LEU A CA 1
ATOM 744 C C . LEU A 1 95 ? 10.017 -0.931 -8.383 1.00 89.75 95 LEU A C 1
ATOM 746 O O . LEU A 1 95 ? 10.196 0.108 -9.015 1.00 89.75 95 LEU A O 1
ATOM 750 N N . ALA A 1 96 ? 10.582 -1.131 -7.187 1.00 88.94 96 ALA A N 1
ATOM 751 C CA . ALA A 1 96 ? 11.480 -0.155 -6.573 1.00 88.94 96 ALA A CA 1
ATOM 752 C C . ALA A 1 96 ? 12.732 0.075 -7.433 1.00 88.94 96 ALA A C 1
ATOM 754 O O . ALA A 1 96 ? 13.074 1.223 -7.718 1.00 88.94 96 ALA A O 1
ATOM 755 N N . PHE A 1 97 ? 13.365 -1.000 -7.914 1.00 89.31 97 PHE A N 1
ATOM 756 C CA . PHE A 1 97 ? 14.493 -0.901 -8.845 1.00 89.31 97 PHE A CA 1
ATOM 757 C C . PHE A 1 97 ? 14.091 -0.219 -10.155 1.00 89.31 97 PHE A C 1
ATOM 759 O O . PHE A 1 97 ? 14.767 0.705 -10.604 1.00 89.31 97 PHE A O 1
ATOM 766 N N . HIS A 1 98 ? 12.953 -0.609 -10.730 1.00 86.25 98 HIS A N 1
ATOM 767 C CA . HIS A 1 98 ? 12.432 0.007 -11.947 1.00 86.25 98 HIS A CA 1
ATOM 768 C C . HIS A 1 98 ? 12.248 1.530 -11.796 1.00 86.25 98 HIS A C 1
ATOM 770 O O . HIS A 1 98 ? 12.638 2.298 -12.676 1.00 86.25 98 HIS A O 1
ATOM 776 N N . ASN A 1 99 ? 11.729 1.999 -10.656 1.00 84.12 99 ASN A N 1
ATOM 777 C CA . ASN A 1 99 ? 11.535 3.429 -10.399 1.00 84.12 99 ASN A CA 1
ATOM 778 C C . ASN A 1 99 ? 12.852 4.203 -10.255 1.00 84.12 99 ASN A C 1
ATOM 780 O O . ASN A 1 99 ? 12.944 5.329 -10.750 1.00 84.12 99 ASN A O 1
ATOM 784 N N . LEU A 1 100 ? 13.862 3.605 -9.613 1.00 81.38 100 LEU A N 1
ATOM 785 C CA . LEU A 1 100 ? 15.191 4.207 -9.451 1.00 81.38 100 LEU A CA 1
ATOM 786 C C . LEU A 1 100 ? 15.882 4.440 -10.800 1.00 81.38 100 LEU A C 1
ATOM 788 O O . LEU A 1 100 ? 16.539 5.463 -10.981 1.00 81.38 100 LEU A O 1
ATOM 792 N N . HIS A 1 101 ? 15.695 3.524 -11.752 1.00 75.38 101 HIS A N 1
ATOM 793 C CA . HIS A 1 101 ? 16.298 3.618 -13.081 1.00 75.38 101 HIS A CA 1
ATOM 794 C C . HIS A 1 101 ? 15.438 4.393 -14.097 1.00 75.38 101 HIS A C 1
ATOM 796 O O . HIS A 1 101 ? 15.978 4.910 -15.071 1.00 75.38 101 HIS A O 1
ATOM 802 N N . GLY A 1 102 ? 14.123 4.515 -13.874 1.00 64.88 102 GLY A N 1
ATOM 803 C CA . GLY A 1 102 ? 13.180 5.064 -14.858 1.00 64.88 102 GLY A CA 1
ATOM 804 C C . GLY A 1 102 ? 12.651 6.492 -14.634 1.00 64.88 102 GLY A C 1
ATOM 805 O O . GLY A 1 102 ? 11.987 7.006 -15.527 1.00 64.88 102 GLY A O 1
ATOM 806 N N . ARG A 1 103 ? 12.862 7.148 -13.478 1.00 57.47 103 ARG A N 1
ATOM 807 C CA . ARG A 1 103 ? 12.203 8.438 -13.098 1.00 57.47 103 ARG A CA 1
ATOM 808 C C . ARG A 1 103 ? 10.672 8.479 -13.339 1.00 57.47 103 ARG A C 1
ATOM 810 O O . ARG A 1 103 ? 10.110 9.554 -13.520 1.00 57.47 103 ARG A O 1
ATOM 817 N N . GLN A 1 104 ? 9.976 7.338 -13.308 1.00 60.47 104 GLN A N 1
ATOM 818 C CA . GLN A 1 104 ? 8.514 7.265 -13.507 1.00 60.47 104 GLN A CA 1
ATOM 819 C C . GLN A 1 104 ? 7.698 7.286 -12.200 1.00 60.47 104 GLN A C 1
ATOM 821 O O . GLN A 1 104 ? 6.472 7.191 -12.236 1.00 60.47 104 GLN A O 1
ATOM 826 N N . GLY A 1 105 ? 8.353 7.403 -11.041 1.00 55.81 105 GLY A N 1
ATOM 827 C CA . GLY A 1 105 ? 7.684 7.407 -9.742 1.00 55.81 105 GLY A CA 1
ATOM 828 C C . GLY A 1 105 ? 6.947 8.719 -9.484 1.00 55.81 105 GLY A C 1
ATOM 829 O O . GLY A 1 105 ? 7.548 9.703 -9.058 1.00 55.81 105 GLY A O 1
ATOM 830 N N . GLY A 1 106 ? 5.645 8.748 -9.749 1.00 60.53 106 GLY A N 1
ATOM 831 C CA . GLY A 1 106 ? 4.807 9.901 -9.456 1.00 60.53 106 GLY A CA 1
ATOM 832 C C . GLY A 1 106 ? 3.330 9.566 -9.586 1.00 60.53 106 GLY A C 1
ATOM 833 O O . GLY A 1 106 ? 2.849 9.276 -10.675 1.00 60.53 106 GLY A O 1
ATOM 834 N N . CYS A 1 107 ? 2.592 9.651 -8.478 1.00 65.69 107 CYS A N 1
ATOM 835 C CA . CYS A 1 107 ? 1.130 9.626 -8.482 1.00 65.69 107 CYS A CA 1
ATOM 836 C C . CYS A 1 107 ? 0.600 10.817 -9.311 1.00 65.69 107 CYS A C 1
ATOM 838 O O . CYS A 1 107 ? 0.439 11.931 -8.801 1.00 65.69 107 CYS A O 1
ATOM 840 N N . SER A 1 108 ? 0.368 10.594 -10.604 1.00 55.84 108 SER A N 1
ATOM 841 C CA . SER A 1 108 ? -0.135 11.600 -11.540 1.00 55.84 108 SER A CA 1
ATOM 842 C C . SER A 1 108 ? -1.606 11.950 -11.261 1.00 55.84 108 SER A C 1
ATOM 844 O O . SER A 1 108 ? -2.336 11.214 -10.593 1.00 55.84 108 SER A O 1
ATOM 846 N N . SER A 1 109 ? -2.077 13.101 -11.747 1.00 50.38 109 SER A N 1
ATOM 847 C CA . SER A 1 109 ? -3.453 13.584 -11.533 1.00 50.38 109 SER A CA 1
ATOM 848 C C . SER A 1 109 ? -4.527 12.602 -12.024 1.00 50.38 109 SER A C 1
ATOM 850 O O . SER A 1 109 ? -5.621 12.568 -11.468 1.00 50.38 109 SER A O 1
ATOM 852 N N . SER A 1 110 ? -4.209 11.783 -13.032 1.00 53.59 110 SER A N 1
ATOM 853 C CA . SER A 1 110 ? -5.072 10.732 -13.590 1.00 53.59 110 SER A CA 1
ATOM 854 C C . SER A 1 110 ? -5.217 9.509 -12.672 1.00 53.59 110 SER A C 1
ATOM 856 O O . SER A 1 110 ? -6.170 8.738 -12.824 1.00 53.59 110 SER A O 1
ATOM 858 N N . ASP A 1 111 ? -4.332 9.342 -11.682 1.00 49.62 111 ASP A N 1
ATOM 859 C CA . ASP A 1 111 ? -4.399 8.285 -10.666 1.00 49.62 111 ASP A CA 1
ATOM 860 C C . ASP A 1 111 ? -5.237 8.640 -9.432 1.00 49.62 111 ASP A C 1
ATOM 862 O O . ASP A 1 111 ? -5.542 7.740 -8.634 1.00 49.62 111 ASP A O 1
ATOM 866 N N . ARG A 1 112 ? -5.642 9.911 -9.299 1.00 48.34 112 ARG A N 1
ATOM 867 C CA . ARG A 1 112 ? -6.525 10.402 -8.230 1.00 48.34 112 ARG A CA 1
ATOM 868 C C . ARG A 1 112 ? -7.992 10.047 -8.458 1.00 48.34 112 ARG A C 1
ATOM 870 O O . ARG A 1 112 ? -8.381 9.667 -9.587 1.00 48.34 112 ARG A O 1
#

pLDDT: mean 81.5, std 10.11, range [48.34, 91.31]

Foldseek 3Di:
DVVVLVCCVVPVVLQCDADPPFRFGPLLLCLLVVVLVVLLSQLVPLVSLQDDTQQDHSLLSCLLQVPPSSNVSSVVRPPHDQCRAGPVRDGSVRSNVCCVVPVRRRSDPVND